Protein AF-A0A820TA18-F1 (afdb_monomer)

Secondary structure (DSSP, 8-state):
------------------TTPPPHHHHHHHHHHHHHHH----HHHHHHHHHHHHHHTT--HHHHHHHHHHGGGS-HHHHHHSSSHHHHHHHHHHHHT-HHHHHHTHHHHHHHHHHHHHHHHHHH-

Structure (mmCIF, N/CA/C/O backbone):
data_AF-A0A820TA18-F1
#
_entry.id   AF-A0A820TA18-F1
#
loop_
_atom_site.group_PDB
_atom_site.id
_atom_site.type_symbol
_atom_site.label_atom_id
_atom_site.label_alt_id
_atom_site.label_comp_id
_atom_site.label_asym_id
_atom_site.label_entity_id
_atom_site.label_seq_id
_atom_site.pdbx_PDB_ins_code
_atom_site.Cartn_x
_atom_site.Cartn_y
_atom_site.Cartn_z
_atom_site.occupancy
_atom_site.B_iso_or_equiv
_atom_site.auth_seq_id
_atom_site.auth_comp_id
_atom_site.auth_asym_id
_atom_site.auth_atom_id
_atom_site.pdbx_PDB_model_num
ATOM 1 N N . MET A 1 1 ? 16.704 -66.976 -16.767 1.00 37.28 1 MET A N 1
ATOM 2 C CA . MET A 1 1 ? 17.094 -65.565 -16.977 1.00 37.28 1 MET A CA 1
ATOM 3 C C . MET A 1 1 ? 16.016 -64.684 -16.361 1.00 37.28 1 MET A C 1
ATOM 5 O O . MET A 1 1 ? 14.966 -64.531 -16.963 1.00 37.28 1 MET A O 1
ATOM 9 N N . SER A 1 2 ? 16.229 -64.186 -15.144 1.00 33.19 2 SER A N 1
ATOM 10 C CA . SER A 1 2 ? 15.311 -63.257 -14.473 1.00 33.19 2 SER A CA 1
ATOM 11 C C . SER A 1 2 ? 16.137 -62.080 -13.975 1.00 33.19 2 SER A C 1
ATOM 13 O O . SER A 1 2 ? 16.765 -62.152 -12.921 1.00 33.19 2 SER A O 1
ATOM 15 N N . PHE A 1 3 ? 16.192 -61.027 -14.787 1.00 46.25 3 PHE A N 1
ATOM 16 C CA . PHE A 1 3 ? 16.741 -59.734 -14.404 1.00 46.25 3 PHE A CA 1
ATOM 17 C C . PHE A 1 3 ? 15.671 -58.985 -13.612 1.00 46.25 3 PHE A C 1
ATOM 19 O O . PHE A 1 3 ? 14.800 -58.343 -14.190 1.00 46.25 3 PHE A O 1
ATOM 26 N N . VAL A 1 4 ? 15.738 -59.073 -12.285 1.00 48.22 4 VAL A N 1
ATOM 27 C CA . VAL A 1 4 ? 15.052 -58.125 -11.403 1.00 48.22 4 VAL A CA 1
ATOM 28 C C . VAL A 1 4 ? 16.129 -57.217 -10.814 1.00 48.22 4 VAL A C 1
ATOM 30 O O . VAL A 1 4 ? 16.954 -57.690 -10.030 1.00 48.22 4 VAL A O 1
ATOM 33 N N . PRO A 1 5 ? 16.183 -55.930 -11.192 1.00 44.62 5 PRO A N 1
ATOM 34 C CA . PRO A 1 5 ? 17.101 -54.989 -10.572 1.00 44.62 5 PRO A CA 1
ATOM 35 C C . PRO A 1 5 ? 16.682 -54.756 -9.118 1.00 44.62 5 PRO A C 1
ATOM 37 O O . PRO A 1 5 ? 15.542 -54.376 -8.848 1.00 44.62 5 PRO A O 1
ATOM 40 N N . LYS A 1 6 ? 17.617 -54.937 -8.179 1.00 47.72 6 LYS A N 1
ATOM 41 C CA . LYS A 1 6 ? 17.500 -54.394 -6.820 1.00 47.72 6 LYS A CA 1
ATOM 42 C C . LYS A 1 6 ? 17.427 -52.872 -6.939 1.00 47.72 6 LYS A C 1
ATOM 44 O O . LYS A 1 6 ? 18.450 -52.218 -7.127 1.00 47.72 6 LYS A O 1
ATOM 49 N N . ARG A 1 7 ? 16.224 -52.301 -6.874 1.00 39.22 7 ARG A N 1
ATOM 50 C CA . ARG A 1 7 ? 16.066 -50.858 -6.706 1.00 39.22 7 ARG A CA 1
ATOM 51 C C . ARG A 1 7 ? 16.427 -50.548 -5.259 1.00 39.22 7 ARG A C 1
ATOM 53 O O . ARG A 1 7 ? 15.756 -51.015 -4.344 1.00 39.22 7 ARG A O 1
ATOM 60 N N . CYS A 1 8 ? 17.541 -49.841 -5.097 1.00 42.00 8 CYS A N 1
ATOM 61 C CA . CYS A 1 8 ? 18.007 -49.285 -3.840 1.00 42.00 8 CYS A CA 1
ATOM 62 C C . CYS A 1 8 ? 16.835 -48.631 -3.108 1.00 42.00 8 CYS A C 1
ATOM 64 O O . CYS A 1 8 ? 16.165 -47.762 -3.669 1.00 42.00 8 CYS A O 1
ATOM 66 N N . THR A 1 9 ? 16.597 -49.043 -1.868 1.00 44.62 9 THR A N 1
ATOM 67 C CA . THR A 1 9 ? 15.894 -48.216 -0.895 1.00 44.62 9 THR A CA 1
ATOM 68 C C . THR A 1 9 ? 16.740 -46.961 -0.736 1.00 44.62 9 THR A C 1
ATOM 70 O O . THR A 1 9 ? 17.770 -46.985 -0.069 1.00 44.62 9 THR A O 1
ATOM 73 N N . SER A 1 10 ? 16.380 -45.889 -1.445 1.00 49.38 10 SER A N 1
ATOM 74 C CA . SER A 1 10 ? 16.831 -44.565 -1.051 1.00 49.38 10 SER A CA 1
ATOM 75 C C . SER A 1 10 ? 16.234 -44.344 0.324 1.00 49.38 10 SER A C 1
ATOM 77 O O . SER A 1 10 ? 15.007 -44.281 0.445 1.00 49.38 10 SER A O 1
ATOM 79 N N . ASP A 1 11 ? 17.089 -44.298 1.338 1.00 42.50 11 ASP A N 1
ATOM 80 C CA . ASP A 1 11 ? 16.725 -43.793 2.647 1.00 42.50 11 ASP A CA 1
ATOM 81 C C . ASP A 1 11 ? 15.968 -42.487 2.422 1.00 42.50 11 ASP A C 1
ATOM 83 O O . ASP A 1 11 ? 16.512 -41.505 1.908 1.00 42.50 11 ASP A O 1
ATOM 87 N N . ALA A 1 12 ? 14.669 -42.510 2.717 1.00 48.44 12 ALA A N 1
ATOM 88 C CA . ALA A 1 12 ? 13.902 -41.300 2.880 1.00 48.44 12 ALA A CA 1
ATOM 89 C C . ALA A 1 12 ? 14.483 -40.646 4.130 1.00 48.44 12 ALA A C 1
ATOM 91 O O . ALA A 1 12 ? 14.020 -40.889 5.241 1.00 48.44 12 ALA A O 1
ATOM 92 N N . ALA A 1 13 ? 15.558 -39.878 3.945 1.00 47.06 13 ALA A N 1
ATOM 93 C CA . ALA A 1 13 ? 15.968 -38.880 4.901 1.00 47.06 13 ALA A CA 1
ATOM 94 C C . ALA A 1 13 ? 14.757 -37.961 5.042 1.00 47.06 13 ALA A C 1
ATOM 96 O O . ALA A 1 13 ? 14.490 -37.108 4.192 1.00 47.06 13 ALA A O 1
ATOM 97 N N . SER A 1 14 ? 13.962 -38.225 6.073 1.00 53.44 14 SER A N 1
ATOM 98 C CA . SER A 1 14 ? 13.004 -37.291 6.615 1.00 53.44 14 SER A CA 1
ATOM 99 C C . SER A 1 14 ? 13.802 -36.038 6.940 1.00 53.44 14 SER A C 1
ATOM 101 O O . SER A 1 14 ? 14.425 -35.932 7.993 1.00 53.44 14 SER A O 1
ATOM 103 N N . ASN A 1 15 ? 13.834 -35.099 5.993 1.00 57.09 15 ASN A N 1
ATOM 104 C CA . ASN A 1 15 ? 14.089 -33.706 6.298 1.00 57.09 15 ASN A CA 1
ATOM 105 C C . ASN A 1 15 ? 12.929 -33.290 7.198 1.00 57.09 15 ASN A C 1
ATOM 107 O O . ASN A 1 15 ? 11.923 -32.758 6.728 1.00 57.09 15 ASN A O 1
ATOM 111 N N . GLU A 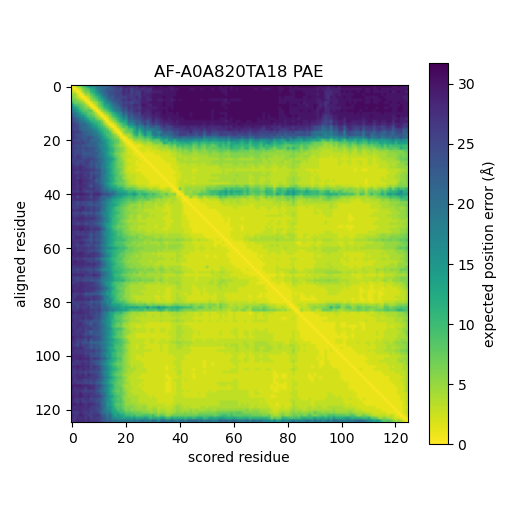1 16 ? 13.054 -33.593 8.487 1.00 62.94 16 GLU A N 1
ATOM 112 C CA . GLU A 1 16 ? 12.326 -32.922 9.547 1.00 62.94 16 GLU A CA 1
ATOM 113 C C . GLU A 1 16 ? 12.760 -31.459 9.462 1.00 62.94 16 GLU A C 1
ATOM 115 O O . GLU A 1 16 ? 13.701 -31.016 10.120 1.00 62.94 16 GLU A O 1
ATOM 120 N N . GLN A 1 17 ? 12.146 -30.717 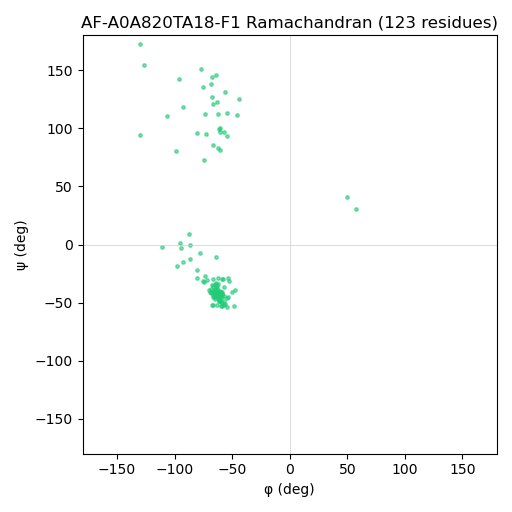8.535 1.00 65.62 17 GLN A N 1
ATOM 121 C CA . GLN A 1 17 ? 12.263 -29.275 8.499 1.00 65.62 17 GLN A CA 1
ATOM 122 C C . GLN A 1 17 ? 11.835 -28.815 9.881 1.00 65.62 17 GLN A C 1
ATOM 124 O O . GLN A 1 17 ? 10.697 -29.029 10.292 1.00 65.62 17 GLN A O 1
ATOM 129 N N . ASN A 1 18 ? 12.793 -28.265 10.617 1.00 63.84 18 ASN A N 1
ATOM 130 C CA . ASN A 1 18 ? 12.583 -27.792 11.965 1.00 63.84 18 ASN A CA 1
ATOM 131 C C . ASN A 1 18 ? 11.509 -26.698 11.906 1.00 63.84 18 ASN A C 1
ATOM 133 O O . ASN A 1 18 ? 11.785 -25.565 11.517 1.00 63.84 18 ASN A O 1
ATOM 137 N N . THR A 1 19 ? 10.270 -27.055 12.251 1.00 66.06 19 THR A N 1
ATOM 138 C CA . THR A 1 19 ? 9.088 -26.184 12.148 1.00 66.06 19 THR A CA 1
ATOM 139 C C . THR A 1 19 ? 9.173 -24.970 13.068 1.00 66.06 19 THR A C 1
ATOM 141 O O . THR A 1 19 ? 8.370 -24.052 12.948 1.00 66.06 19 THR A O 1
ATOM 144 N N . ASN A 1 20 ? 10.151 -24.955 13.979 1.00 69.81 20 ASN A N 1
ATOM 145 C CA . ASN A 1 20 ? 10.410 -23.848 14.889 1.00 69.81 20 ASN A CA 1
ATOM 146 C C . ASN A 1 20 ? 11.337 -22.783 14.277 1.00 69.81 20 ASN A C 1
ATOM 148 O O . ASN A 1 20 ? 11.648 -21.796 14.941 1.00 69.81 20 ASN A O 1
ATOM 152 N N . GLN A 1 21 ? 11.804 -22.962 13.035 1.00 78.62 21 GLN A N 1
ATOM 153 C CA . GLN A 1 21 ? 12.611 -21.963 12.336 1.00 78.62 21 GLN A CA 1
ATOM 154 C C . GLN A 1 21 ? 11.724 -21.050 11.491 1.00 78.62 21 GLN A C 1
ATOM 156 O O . GLN A 1 21 ? 11.066 -21.483 10.546 1.00 78.62 21 GLN A O 1
ATOM 161 N N . LEU A 1 22 ? 11.741 -19.758 11.816 1.00 81.25 22 LEU A N 1
ATOM 162 C CA . LEU A 1 22 ? 11.122 -18.741 10.978 1.00 81.25 22 LEU A CA 1
ATOM 163 C C . LEU A 1 22 ? 12.005 -18.472 9.751 1.00 81.25 22 LEU A C 1
ATOM 165 O O . LEU A 1 22 ? 13.222 -18.319 9.895 1.00 81.25 22 LEU A O 1
ATOM 169 N N . PRO A 1 23 ? 11.423 -18.372 8.543 1.00 85.00 23 PRO A N 1
ATOM 170 C CA . PRO A 1 23 ? 12.190 -18.008 7.363 1.00 85.00 23 PRO A CA 1
ATOM 171 C C . PRO A 1 23 ? 12.729 -16.576 7.517 1.00 85.00 23 PRO A C 1
ATOM 173 O O . PRO A 1 23 ? 12.016 -15.721 8.045 1.00 85.00 23 PRO A O 1
ATOM 176 N N . PRO A 1 24 ? 13.925 -16.249 6.992 1.00 85.00 24 PRO A N 1
ATOM 177 C CA . PRO A 1 24 ? 14.469 -14.886 7.046 1.00 85.00 24 PRO A CA 1
ATOM 178 C C . PRO A 1 24 ? 13.512 -13.814 6.501 1.00 85.00 24 PRO A C 1
ATOM 180 O O . PRO A 1 24 ? 13.472 -12.699 7.013 1.00 85.00 24 PRO A O 1
ATOM 183 N N . ALA A 1 25 ? 12.686 -14.181 5.512 1.00 87.38 25 ALA A N 1
ATOM 184 C CA . ALA A 1 25 ? 11.589 -13.372 4.981 1.00 87.38 25 ALA A CA 1
ATOM 185 C C . ALA A 1 25 ? 10.696 -12.767 6.076 1.00 87.38 25 ALA A C 1
ATOM 187 O O . ALA A 1 25 ? 10.327 -11.602 5.965 1.00 87.38 25 ALA A O 1
ATOM 188 N N . TYR A 1 26 ? 10.413 -13.522 7.144 1.00 88.62 26 TYR A N 1
ATOM 189 C CA . TYR A 1 26 ? 9.602 -13.063 8.269 1.00 88.62 26 TYR A CA 1
ATOM 190 C C . TYR A 1 26 ? 10.210 -11.821 8.929 1.00 88.62 26 TYR A C 1
ATOM 192 O O . TYR A 1 26 ? 9.529 -10.805 9.066 1.00 88.62 26 TYR A O 1
ATOM 200 N N . MET A 1 27 ? 11.507 -11.870 9.257 1.00 90.88 27 MET A N 1
ATOM 201 C CA . MET A 1 27 ? 12.220 -10.744 9.869 1.00 90.88 27 MET A CA 1
ATOM 202 C C . MET A 1 27 ? 12.172 -9.503 8.974 1.00 90.88 27 MET A C 1
ATOM 204 O O . MET A 1 27 ? 11.892 -8.412 9.463 1.00 90.88 27 MET A O 1
ATOM 208 N N . TYR A 1 28 ? 12.371 -9.666 7.661 1.00 90.38 28 TYR A N 1
ATOM 209 C CA . TYR A 1 28 ? 12.277 -8.551 6.715 1.00 90.38 28 TYR A CA 1
ATOM 210 C C . TYR A 1 28 ? 10.870 -7.958 6.653 1.00 90.38 28 TYR A C 1
ATOM 212 O O . TYR A 1 28 ? 10.734 -6.738 6.657 1.00 90.38 28 TYR A O 1
ATOM 220 N N . SER A 1 29 ? 9.826 -8.790 6.637 1.00 91.31 29 SER A N 1
ATOM 221 C CA . SER A 1 29 ? 8.442 -8.305 6.634 1.00 91.31 29 SER A CA 1
ATOM 222 C C . SER A 1 29 ? 8.052 -7.589 7.930 1.00 91.31 29 SER A C 1
ATOM 224 O O . SER A 1 29 ? 7.336 -6.594 7.859 1.00 91.31 29 SER A O 1
ATOM 226 N N . VAL A 1 30 ? 8.547 -8.040 9.090 1.00 92.38 30 VAL A N 1
ATOM 227 C CA . VAL A 1 30 ? 8.317 -7.362 10.378 1.00 92.38 30 VAL A CA 1
ATOM 228 C C . VAL A 1 30 ? 9.004 -6.000 10.389 1.00 92.38 30 VAL A C 1
ATOM 230 O O . VAL A 1 30 ? 8.337 -4.990 10.582 1.00 92.38 30 VAL A O 1
ATOM 233 N N . ILE A 1 31 ? 10.300 -5.950 10.066 1.00 93.62 31 ILE A N 1
ATOM 234 C CA . ILE A 1 31 ? 11.056 -4.690 10.013 1.00 93.62 31 ILE A CA 1
ATOM 235 C C . ILE A 1 31 ? 10.431 -3.724 8.999 1.00 93.62 31 ILE A C 1
ATOM 237 O O . ILE A 1 31 ? 10.292 -2.536 9.270 1.00 93.62 31 ILE A O 1
ATOM 241 N N . PHE A 1 32 ? 10.027 -4.222 7.827 1.00 94.12 32 PHE A N 1
ATOM 242 C CA . PHE A 1 32 ? 9.367 -3.399 6.819 1.00 94.12 32 PHE A CA 1
ATOM 243 C C . PHE A 1 32 ? 8.037 -2.828 7.319 1.00 94.12 32 PHE A C 1
ATOM 245 O O . PHE A 1 32 ? 7.777 -1.645 7.108 1.00 94.12 32 PHE A O 1
ATOM 252 N N . LYS A 1 33 ? 7.206 -3.648 7.978 1.00 93.62 33 LYS A N 1
ATOM 253 C CA . LYS A 1 33 ? 5.956 -3.188 8.591 1.00 93.62 33 LYS A CA 1
ATOM 254 C C . LYS A 1 33 ? 6.247 -2.053 9.574 1.00 93.62 33 LYS A C 1
ATOM 256 O O . LYS A 1 33 ? 5.633 -1.001 9.443 1.00 93.62 33 LYS A O 1
ATOM 261 N N . ASP A 1 34 ? 7.189 -2.244 10.493 1.00 94.75 34 ASP A N 1
ATOM 262 C CA . ASP A 1 34 ? 7.515 -1.247 11.518 1.00 94.75 34 ASP A CA 1
ATOM 263 C C . ASP A 1 34 ? 7.984 0.071 10.879 1.00 94.75 34 ASP A C 1
ATOM 265 O O . ASP A 1 34 ? 7.437 1.134 11.172 1.00 94.75 34 ASP A O 1
ATOM 269 N N . ILE A 1 35 ? 8.883 -0.004 9.890 1.00 93.94 35 ILE A N 1
ATOM 270 C CA . ILE A 1 35 ? 9.340 1.162 9.117 1.00 93.94 35 ILE A CA 1
ATOM 271 C C . ILE A 1 35 ? 8.162 1.887 8.452 1.00 93.94 35 ILE A C 1
ATOM 273 O O . ILE A 1 35 ? 8.049 3.107 8.541 1.00 93.94 35 ILE A O 1
ATOM 277 N N . VAL A 1 36 ? 7.277 1.160 7.766 1.00 93.62 36 VAL A N 1
ATOM 278 C CA . VAL A 1 36 ? 6.140 1.762 7.053 1.00 93.62 36 VAL A CA 1
ATOM 279 C C . VAL A 1 36 ? 5.173 2.472 8.000 1.00 93.62 36 VAL A C 1
ATOM 281 O O . VAL A 1 36 ? 4.610 3.504 7.619 1.00 93.62 36 VAL A O 1
ATOM 284 N N . LEU A 1 37 ? 4.983 1.939 9.208 1.00 93.19 37 LEU A N 1
ATOM 285 C CA . LEU A 1 37 ? 4.113 2.529 10.224 1.00 93.19 37 LEU A CA 1
ATOM 286 C C . LEU A 1 37 ? 4.730 3.762 10.889 1.00 93.19 37 LEU A C 1
ATOM 288 O O . LEU A 1 37 ? 3.993 4.688 11.221 1.00 93.19 37 LEU A O 1
ATOM 292 N N . GLU A 1 38 ? 6.054 3.807 11.035 1.00 92.88 38 GLU A N 1
ATOM 293 C CA . GLU A 1 38 ? 6.764 4.955 11.612 1.00 92.88 38 GLU A CA 1
ATOM 294 C C . GLU A 1 38 ? 6.979 6.105 10.618 1.00 92.88 38 GLU A C 1
ATOM 296 O O . GLU A 1 38 ? 7.059 7.271 11.016 1.00 92.88 38 GLU A O 1
ATOM 301 N N . ILE A 1 39 ? 7.074 5.808 9.318 1.00 87.81 39 ILE A N 1
ATOM 302 C CA . ILE A 1 39 ? 7.258 6.837 8.292 1.00 87.81 39 ILE A CA 1
ATOM 303 C C . ILE A 1 39 ? 6.041 7.770 8.263 1.00 87.81 39 ILE A C 1
ATOM 305 O O . ILE A 1 39 ? 4.916 7.356 7.983 1.00 87.81 39 ILE A O 1
ATOM 309 N N . ASN A 1 40 ? 6.293 9.063 8.456 1.00 79.12 40 ASN A N 1
ATOM 310 C CA . ASN A 1 40 ? 5.310 10.124 8.273 1.00 79.12 40 ASN A CA 1
ATOM 311 C C . ASN A 1 40 ? 5.496 10.787 6.900 1.00 79.12 40 ASN A C 1
ATOM 313 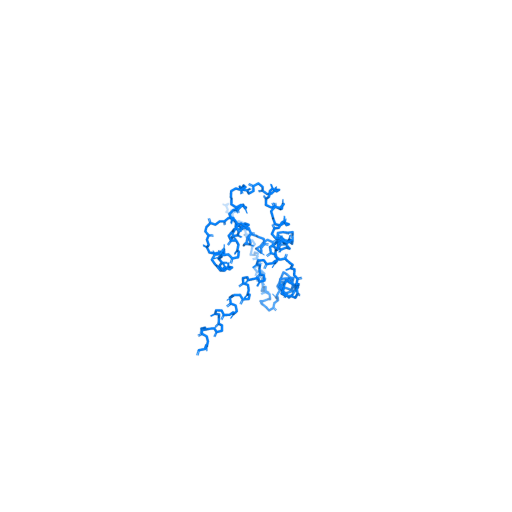O O . ASN A 1 40 ? 6.144 11.827 6.775 1.00 79.12 40 ASN A O 1
ATOM 317 N N . ASP A 1 41 ? 4.969 10.137 5.865 1.00 78.31 41 ASP A N 1
ATOM 318 C CA . ASP A 1 41 ? 5.028 10.631 4.489 1.00 78.31 41 ASP A CA 1
ATOM 319 C C . ASP A 1 41 ? 3.751 11.382 4.107 1.00 78.31 41 ASP A C 1
ATOM 321 O O . ASP A 1 41 ? 2.645 10.953 4.425 1.00 78.31 41 ASP A O 1
ATOM 325 N N . ASP A 1 42 ? 3.918 12.458 3.337 1.00 87.12 42 ASP A N 1
ATOM 326 C CA . ASP A 1 42 ? 2.820 13.166 2.680 1.00 87.12 42 ASP A CA 1
ATOM 327 C C . ASP A 1 42 ? 2.178 12.280 1.597 1.00 87.12 42 ASP A C 1
ATOM 329 O O . ASP A 1 42 ? 2.835 11.855 0.632 1.00 87.12 42 ASP A O 1
ATOM 333 N N . ASP A 1 43 ? 0.878 12.026 1.741 1.00 86.62 43 ASP A N 1
ATOM 334 C CA . ASP A 1 43 ? 0.077 11.243 0.802 1.00 86.62 43 ASP A CA 1
ATOM 335 C C . ASP A 1 43 ? 0.127 11.827 -0.616 1.00 86.62 43 ASP A C 1
ATOM 337 O O . A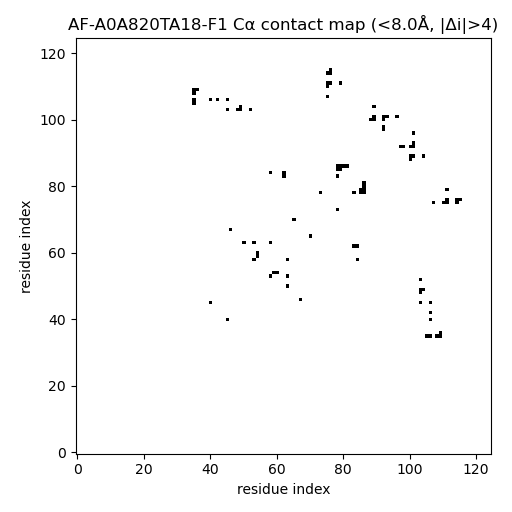SP A 1 43 ? 0.212 11.071 -1.586 1.00 86.62 43 ASP A O 1
ATOM 341 N N . ALA A 1 44 ? 0.156 13.156 -0.776 1.00 88.81 44 ALA A N 1
ATOM 342 C CA . ALA A 1 44 ? 0.179 13.781 -2.101 1.00 88.81 4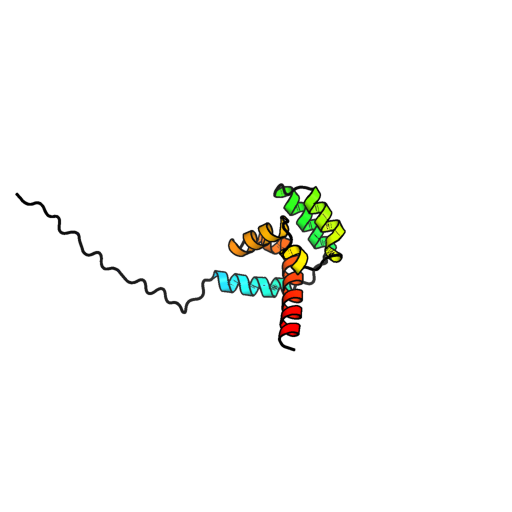4 ALA A CA 1
ATOM 343 C C . ALA A 1 44 ? 1.491 13.479 -2.848 1.00 88.81 44 ALA A C 1
ATOM 345 O O . ALA A 1 44 ? 1.490 13.120 -4.035 1.00 88.81 44 ALA A O 1
ATOM 346 N N . LYS A 1 45 ? 2.625 13.569 -2.144 1.00 92.69 45 LYS A N 1
ATOM 347 C CA . LYS A 1 45 ? 3.944 13.187 -2.671 1.00 92.69 45 LYS A CA 1
ATOM 348 C C . LYS A 1 45 ? 4.023 11.687 -2.966 1.00 92.69 45 LYS A C 1
ATOM 350 O O . LYS A 1 45 ? 4.570 11.291 -4.005 1.00 92.69 45 LYS A O 1
ATOM 355 N N . SER A 1 46 ? 3.462 10.861 -2.089 1.00 92.75 46 SER A N 1
ATOM 356 C CA . SER A 1 46 ? 3.444 9.403 -2.241 1.00 92.75 46 SER A CA 1
ATOM 357 C C . SER A 1 46 ? 2.607 8.973 -3.447 1.00 92.75 46 SER A C 1
ATOM 359 O O . SER A 1 46 ? 3.102 8.236 -4.301 1.00 92.75 46 SER A O 1
ATOM 361 N N . LEU A 1 47 ? 1.411 9.545 -3.620 1.00 94.00 47 LEU A N 1
ATOM 362 C CA . LEU A 1 47 ? 0.546 9.334 -4.786 1.00 94.00 47 LEU A CA 1
ATOM 363 C C . LEU A 1 47 ? 1.222 9.746 -6.096 1.00 94.00 47 LEU A C 1
ATOM 365 O O . LEU A 1 47 ? 1.133 9.027 -7.091 1.00 94.00 47 LEU A O 1
ATOM 369 N N . LYS A 1 48 ? 1.943 10.874 -6.112 1.00 94.50 48 LYS A N 1
ATOM 370 C CA . LYS A 1 48 ? 2.709 11.298 -7.296 1.00 94.50 48 LYS A CA 1
ATOM 371 C C . LYS A 1 48 ? 3.830 10.312 -7.633 1.00 94.50 48 LYS A C 1
ATOM 373 O O . LYS A 1 48 ? 4.091 10.036 -8.804 1.00 94.50 48 LYS A O 1
ATOM 378 N N . THR A 1 49 ? 4.494 9.772 -6.615 1.00 94.88 49 THR A N 1
ATOM 379 C CA . THR A 1 49 ? 5.561 8.781 -6.798 1.00 94.88 49 THR A CA 1
ATOM 380 C C . THR A 1 49 ? 4.989 7.453 -7.306 1.00 94.88 49 THR A C 1
ATOM 382 O O . THR A 1 49 ? 5.559 6.849 -8.220 1.00 94.88 49 THR A O 1
ATOM 385 N N . LEU A 1 50 ? 3.834 7.037 -6.778 1.00 95.12 50 LEU A N 1
ATOM 386 C CA . LEU A 1 50 ? 3.095 5.865 -7.241 1.00 95.12 50 LEU A CA 1
ATOM 387 C C . LEU A 1 50 ? 2.633 6.030 -8.694 1.00 95.12 50 LEU A C 1
ATOM 389 O O . LEU A 1 50 ? 2.827 5.121 -9.491 1.00 95.12 50 LEU A O 1
ATOM 393 N N . GLU A 1 51 ? 2.116 7.197 -9.085 1.00 95.19 51 GLU A N 1
ATOM 394 C CA . GLU A 1 51 ? 1.728 7.479 -10.475 1.00 95.19 51 GLU A CA 1
ATOM 395 C C . GLU A 1 51 ? 2.886 7.238 -11.454 1.00 95.19 51 GLU A C 1
ATOM 397 O O . GLU A 1 51 ? 2.705 6.596 -12.490 1.00 95.19 51 GLU A O 1
ATOM 402 N N . ILE A 1 52 ? 4.085 7.733 -11.132 1.00 96.12 52 ILE A N 1
ATOM 403 C CA . ILE A 1 52 ? 5.275 7.542 -11.974 1.00 96.12 52 ILE A CA 1
ATOM 404 C C . ILE A 1 52 ? 5.620 6.052 -12.080 1.00 96.12 52 ILE A C 1
ATOM 406 O O . ILE A 1 52 ? 5.956 5.570 -13.163 1.00 96.12 52 ILE A O 1
ATOM 410 N N . TYR A 1 53 ? 5.521 5.318 -10.973 1.00 96.00 53 TYR A N 1
ATOM 411 C CA . TYR A 1 53 ? 5.767 3.878 -10.938 1.00 96.00 53 TYR A CA 1
ATOM 412 C C . TYR A 1 53 ? 4.737 3.092 -11.769 1.00 96.00 53 TYR A C 1
ATOM 414 O O . TYR A 1 53 ? 5.114 2.279 -12.613 1.00 96.00 53 TYR A O 1
ATOM 422 N N . CYS A 1 54 ? 3.447 3.396 -11.621 1.00 95.50 54 CYS A N 1
ATOM 423 C CA . CYS A 1 54 ? 2.358 2.779 -12.378 1.00 95.50 54 CYS A CA 1
ATOM 424 C C . CYS A 1 54 ? 2.496 3.012 -13.889 1.00 95.50 54 CYS A C 1
ATOM 426 O O . CYS A 1 54 ? 2.324 2.073 -14.667 1.00 95.50 54 CYS A O 1
ATOM 428 N N . LYS A 1 55 ? 2.891 4.223 -14.309 1.00 94.69 55 LYS A N 1
ATOM 429 C CA . LYS A 1 55 ? 3.169 4.526 -15.724 1.00 94.69 55 LYS A CA 1
ATOM 430 C C . LYS A 1 55 ? 4.298 3.660 -16.287 1.00 94.69 55 LYS A C 1
ATOM 432 O O . LYS A 1 55 ? 4.177 3.163 -17.399 1.00 94.69 55 LYS A O 1
ATOM 437 N N . LYS A 1 56 ? 5.365 3.417 -15.514 1.00 95.50 56 LYS A N 1
ATOM 438 C CA . LYS A 1 56 ? 6.461 2.510 -15.919 1.00 95.50 56 LYS A CA 1
ATOM 439 C C . LYS A 1 56 ? 6.017 1.048 -16.026 1.00 95.50 56 LYS A C 1
ATOM 441 O O . LYS A 1 56 ? 6.574 0.304 -16.824 1.00 95.50 56 LYS A O 1
ATOM 446 N N . LYS A 1 57 ? 5.029 0.635 -15.228 1.00 93.06 57 LYS A N 1
ATOM 447 C CA . LYS A 1 57 ? 4.446 -0.717 -15.235 1.00 93.06 57 LYS A CA 1
ATOM 448 C C . LYS A 1 57 ? 3.294 -0.880 -16.240 1.00 93.06 57 LYS A C 1
ATOM 450 O O . LYS A 1 57 ? 2.646 -1.919 -16.229 1.00 93.06 57 LYS A O 1
ATOM 455 N N . ASN A 1 58 ? 3.058 0.108 -17.111 1.00 94.25 58 ASN A N 1
ATOM 456 C CA . ASN A 1 58 ? 1.984 0.117 -18.113 1.00 94.25 58 ASN A CA 1
ATOM 457 C C . ASN A 1 58 ? 0.567 -0.036 -17.526 1.00 94.25 58 ASN A C 1
ATOM 459 O O . ASN A 1 58 ? -0.321 -0.578 -18.182 1.00 94.25 58 ASN A O 1
ATOM 463 N N . ILE A 1 59 ? 0.339 0.451 -16.302 1.00 94.62 59 ILE A N 1
ATOM 464 C CA . ILE A 1 59 ? -1.014 0.528 -15.738 1.00 94.62 59 ILE A CA 1
ATOM 465 C C . ILE A 1 59 ? -1.819 1.588 -16.511 1.00 94.62 59 ILE A C 1
ATOM 467 O O . ILE A 1 59 ? -1.275 2.663 -16.797 1.00 94.62 59 ILE A O 1
ATOM 471 N N . PRO A 1 60 ? -3.099 1.338 -16.847 1.00 94.69 60 PRO A N 1
ATOM 472 C CA . PRO A 1 60 ? -3.920 2.300 -17.572 1.00 94.69 60 PRO A CA 1
ATOM 473 C C . PRO A 1 60 ? -4.004 3.660 -16.869 1.00 94.69 60 PRO A C 1
ATOM 475 O O . PRO A 1 60 ? -4.334 3.757 -15.688 1.00 94.69 60 PRO A O 1
ATOM 478 N N . ASN A 1 61 ? -3.782 4.745 -17.620 1.00 92.94 61 ASN A N 1
ATOM 479 C CA . ASN A 1 61 ? -3.855 6.110 -17.079 1.00 92.94 61 ASN A CA 1
ATOM 480 C C . ASN A 1 61 ? -5.229 6.436 -16.466 1.00 92.94 61 ASN A C 1
ATOM 482 O O . ASN A 1 61 ? -5.302 7.244 -15.544 1.00 92.94 61 ASN A O 1
ATOM 486 N N . ALA A 1 62 ? -6.306 5.818 -16.964 1.00 93.81 62 ALA A N 1
ATOM 487 C CA . ALA A 1 62 ? -7.652 5.989 -16.424 1.00 93.81 62 ALA A CA 1
ATOM 488 C C . ALA A 1 62 ? -7.741 5.534 -14.956 1.00 93.81 62 ALA A C 1
ATOM 490 O O . ALA A 1 62 ? -8.202 6.305 -14.118 1.00 93.81 62 ALA A O 1
ATOM 491 N N . GLU A 1 63 ? -7.211 4.350 -14.633 1.00 93.44 63 GLU A N 1
ATOM 492 C CA . GLU A 1 63 ? -7.201 3.815 -13.264 1.00 93.44 63 GLU A CA 1
ATOM 493 C C . GLU A 1 63 ? -6.319 4.655 -12.330 1.00 93.44 63 GLU A C 1
ATOM 495 O O . GLU A 1 63 ? -6.687 4.936 -11.190 1.00 93.44 63 GLU A O 1
ATOM 500 N N . ILE A 1 64 ? -5.166 5.125 -12.821 1.00 94.31 64 ILE A N 1
ATOM 501 C CA . ILE A 1 64 ? -4.269 5.993 -12.043 1.00 94.31 64 ILE A CA 1
ATOM 502 C C . ILE A 1 64 ? -4.949 7.337 -11.725 1.00 94.31 64 ILE A C 1
ATOM 504 O O . ILE A 1 64 ? -4.848 7.847 -10.607 1.00 94.31 64 ILE A O 1
ATOM 508 N N . ASN A 1 65 ? -5.650 7.922 -12.700 1.00 94.19 65 ASN A N 1
ATOM 509 C CA . ASN A 1 65 ? -6.371 9.183 -12.521 1.00 94.19 65 ASN A CA 1
ATOM 510 C C . ASN A 1 65 ? -7.570 9.028 -11.575 1.00 94.19 65 ASN A C 1
ATOM 512 O O . ASN A 1 65 ? -7.835 9.919 -10.761 1.00 94.19 65 ASN A O 1
ATOM 516 N N . GLU A 1 66 ? -8.276 7.900 -11.651 1.00 93.69 66 GLU A N 1
ATOM 517 C CA . GLU A 1 66 ? -9.343 7.569 -10.711 1.00 93.69 66 GLU A CA 1
ATOM 518 C C . GLU A 1 66 ? -8.811 7.461 -9.281 1.00 93.69 66 GLU A C 1
ATOM 520 O O . GLU A 1 66 ? -9.342 8.135 -8.394 1.00 93.69 66 GLU A O 1
ATOM 525 N N . LEU A 1 67 ? -7.717 6.717 -9.076 1.00 93.12 67 LEU A N 1
ATOM 526 C CA . LEU A 1 67 ? -7.065 6.622 -7.773 1.00 93.12 67 LEU A CA 1
ATOM 527 C C . LEU A 1 67 ? -6.732 8.019 -7.240 1.00 93.12 67 LEU A C 1
ATOM 529 O O . LEU A 1 67 ? -7.172 8.383 -6.157 1.00 93.12 67 LEU A O 1
ATOM 533 N N . LYS A 1 68 ? -6.023 8.846 -8.015 1.00 93.38 68 LYS A N 1
ATOM 534 C CA . LYS A 1 68 ? -5.602 10.185 -7.566 1.00 93.38 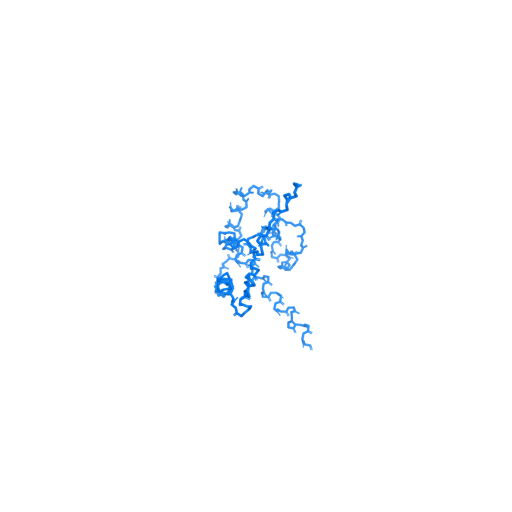68 LYS A CA 1
ATOM 535 C C . LYS A 1 68 ? -6.765 11.105 -7.204 1.00 93.38 68 LYS A C 1
ATOM 537 O O . LYS A 1 68 ? -6.672 11.848 -6.233 1.00 93.38 68 LYS A O 1
ATOM 542 N N . SER A 1 69 ? -7.831 11.098 -8.001 1.00 93.06 69 SER A N 1
ATOM 543 C CA . SER A 1 69 ? -8.964 12.011 -7.797 1.00 93.06 69 SER A CA 1
ATOM 544 C C . SER A 1 69 ? -9.853 11.597 -6.628 1.00 93.06 69 SER A C 1
ATOM 546 O O . SER A 1 69 ? -10.425 12.461 -5.960 1.00 93.06 69 SER A O 1
ATOM 548 N N . LYS A 1 70 ? -9.961 10.290 -6.362 1.00 93.62 70 LYS A N 1
ATOM 549 C CA . LYS A 1 70 ? -10.889 9.747 -5.368 1.00 93.62 70 LYS A CA 1
ATOM 550 C C . LYS A 1 70 ? -10.208 9.170 -4.130 1.00 93.62 70 LYS A C 1
ATOM 552 O O . LYS A 1 70 ? -10.937 8.738 -3.243 1.00 93.62 70 LYS A O 1
ATOM 557 N N . TYR A 1 71 ? -8.871 9.144 -4.041 1.00 91.81 71 TYR A N 1
ATOM 558 C CA . TYR A 1 71 ? -8.141 8.413 -2.989 1.00 91.81 71 TYR A CA 1
ATOM 559 C C . TYR A 1 71 ? -8.697 8.694 -1.590 1.00 91.81 71 TYR A C 1
ATOM 561 O O . TYR A 1 71 ? -9.127 7.771 -0.907 1.00 91.81 71 TYR A O 1
ATOM 569 N N . HIS A 1 72 ? -8.809 9.973 -1.223 1.00 90.81 72 HIS A N 1
ATOM 570 C CA . HIS A 1 72 ? -9.312 10.412 0.084 1.00 90.81 72 HIS A CA 1
ATOM 571 C C . HIS A 1 72 ? -10.843 10.367 0.232 1.00 90.81 72 HIS A C 1
ATOM 573 O O . HIS A 1 72 ? -11.364 10.608 1.315 1.00 90.81 72 HIS A O 1
ATOM 579 N N . GLN A 1 73 ? -11.585 10.085 -0.842 1.00 93.75 73 GLN A N 1
ATOM 580 C CA . GLN A 1 73 ? -13.051 9.973 -0.816 1.00 93.75 73 GLN A CA 1
ATOM 581 C C . GLN A 1 73 ? -13.519 8.561 -0.442 1.00 93.75 73 GLN A C 1
ATOM 583 O O . GLN A 1 73 ? -14.711 8.338 -0.218 1.00 93.75 73 GLN A O 1
ATOM 588 N N . LYS A 1 74 ? -12.604 7.589 -0.442 1.00 93.94 74 LYS A N 1
ATOM 589 C CA . LYS A 1 74 ? -12.868 6.183 -0.140 1.00 93.94 74 LYS A CA 1
ATOM 590 C C . LYS A 1 74 ? -11.920 5.714 0.949 1.00 93.94 74 LYS A C 1
ATOM 592 O O . LYS A 1 74 ? -10.840 6.265 1.132 1.00 93.94 74 LYS A O 1
ATOM 597 N N . SER A 1 75 ? -12.341 4.693 1.681 1.00 94.38 75 SER A N 1
ATOM 598 C CA . SER A 1 75 ? -11.502 4.121 2.721 1.00 94.38 75 SER A CA 1
ATOM 599 C C . SER A 1 75 ? -10.402 3.231 2.121 1.00 94.38 75 SER A C 1
ATOM 601 O O . SER A 1 75 ? -10.607 2.637 1.057 1.00 94.38 75 SER A O 1
ATOM 603 N N . PRO A 1 76 ? -9.241 3.102 2.779 1.00 94.38 76 PRO A N 1
ATOM 604 C CA . PRO A 1 76 ? -8.188 2.176 2.361 1.00 94.38 76 PRO A CA 1
ATOM 605 C C . PRO A 1 76 ? -8.670 0.737 2.109 1.00 94.38 76 PRO A C 1
ATOM 607 O O . PRO A 1 76 ? -8.301 0.130 1.105 1.00 94.38 76 PRO A O 1
ATOM 610 N N . VAL A 1 77 ? -9.556 0.208 2.958 1.00 95.88 77 VAL A N 1
ATOM 611 C CA . VAL A 1 77 ? -10.179 -1.118 2.795 1.00 95.88 77 VAL A CA 1
ATOM 612 C C . VAL A 1 77 ? -11.029 -1.186 1.526 1.00 95.88 77 VAL A C 1
ATOM 614 O O . VAL A 1 77 ? -11.009 -2.202 0.832 1.00 95.88 77 VAL A O 1
ATOM 617 N N . TRP A 1 78 ? -11.743 -0.112 1.174 1.00 96.56 78 TRP A N 1
ATOM 618 C CA . TRP A 1 78 ? -12.485 -0.060 -0.088 1.00 96.56 78 TRP A CA 1
ATOM 619 C C . TRP A 1 78 ? -11.535 -0.157 -1.286 1.00 96.56 78 TRP A C 1
ATOM 621 O O . TRP A 1 78 ? -11.762 -0.964 -2.180 1.00 96.56 78 TRP A O 1
ATOM 631 N N . TRP A 1 79 ? -10.425 0.586 -1.271 1.00 94.94 79 TRP A N 1
ATOM 632 C CA . TRP A 1 79 ? -9.404 0.498 -2.322 1.00 94.94 79 TRP A CA 1
ATOM 633 C C . TRP A 1 79 ? -8.727 -0.875 -2.396 1.00 94.94 79 TRP A C 1
ATOM 635 O O . TRP A 1 79 ? -8.366 -1.323 -3.481 1.00 94.94 79 TRP A O 1
ATOM 645 N N . TYR A 1 80 ? -8.568 -1.552 -1.258 1.00 95.44 80 TYR A N 1
ATOM 646 C CA . TYR A 1 80 ? -8.024 -2.908 -1.206 1.00 95.44 80 TYR A CA 1
ATOM 647 C C . TYR A 1 80 ? -9.000 -3.962 -1.746 1.00 95.44 80 TYR A C 1
ATOM 649 O O . TYR A 1 80 ? -8.569 -4.976 -2.278 1.00 95.44 80 TYR A O 1
ATOM 657 N N . THR A 1 81 ? -10.307 -3.743 -1.611 1.00 94.31 81 THR A N 1
ATOM 658 C CA . THR A 1 81 ? -11.337 -4.719 -2.009 1.00 94.31 81 THR A CA 1
ATOM 659 C C . THR A 1 81 ? -11.946 -4.445 -3.382 1.00 94.31 81 THR A C 1
ATOM 661 O O . THR A 1 81 ? -12.538 -5.348 -3.967 1.00 94.31 81 THR A O 1
ATOM 664 N N . CYS A 1 82 ? -11.807 -3.231 -3.919 1.00 91.12 82 CYS A N 1
ATOM 665 C CA . CYS A 1 82 ? -12.261 -2.914 -5.268 1.00 91.12 82 CYS A CA 1
ATOM 666 C C . CYS A 1 82 ? -11.422 -3.649 -6.331 1.00 91.12 82 CYS A C 1
ATOM 668 O O . CYS A 1 82 ? -10.209 -3.815 -6.182 1.00 91.12 82 CYS A O 1
ATOM 670 N N . GLU A 1 83 ? -12.060 -4.064 -7.427 1.00 82.56 83 GLU A N 1
ATOM 671 C CA . GLU A 1 83 ? -11.393 -4.698 -8.571 1.00 82.56 83 GLU A CA 1
ATOM 672 C C . GLU A 1 83 ? -10.611 -3.662 -9.396 1.00 82.56 83 GLU A C 1
ATOM 674 O O . GLU A 1 83 ? -11.004 -3.271 -10.491 1.00 82.56 83 GLU A O 1
ATOM 679 N N . MET A 1 84 ? -9.491 -3.192 -8.853 1.00 87.56 84 MET A N 1
ATOM 680 C CA . MET A 1 84 ? -8.544 -2.324 -9.553 1.00 87.56 84 MET A CA 1
ATOM 681 C C . MET A 1 84 ? -7.111 -2.844 -9.437 1.00 87.56 84 MET A C 1
ATOM 683 O O . MET A 1 84 ? -6.811 -3.747 -8.647 1.00 87.56 84 MET A O 1
ATOM 687 N N 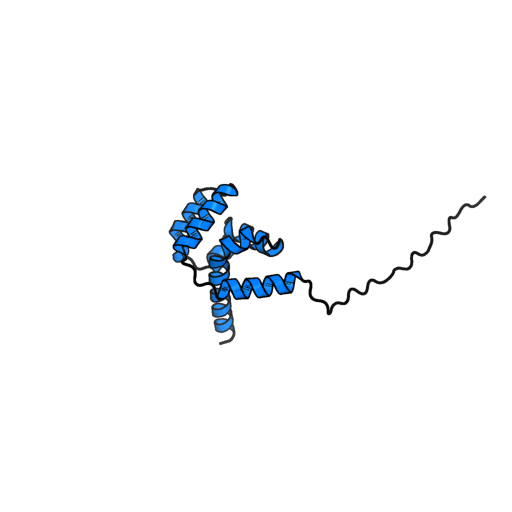. PHE A 1 85 ? -6.184 -2.209 -10.163 1.00 93.00 85 PHE A N 1
ATOM 688 C CA . PHE A 1 85 ? -4.763 -2.552 -10.115 1.00 93.00 85 PHE A CA 1
ATOM 689 C C . PHE A 1 85 ? -4.149 -2.562 -8.703 1.00 93.00 85 PHE A C 1
ATOM 691 O O . PHE A 1 85 ? -3.181 -3.287 -8.478 1.00 93.00 85 PHE A O 1
ATOM 698 N N . LEU A 1 86 ? -4.667 -1.764 -7.760 1.00 93.31 86 LEU A N 1
ATOM 699 C CA . LEU A 1 86 ? -4.023 -1.542 -6.462 1.00 93.31 86 LEU A CA 1
ATOM 700 C C . LEU A 1 86 ? -3.975 -2.813 -5.600 1.00 93.31 86 LEU A C 1
ATOM 702 O O . LEU A 1 86 ? -2.923 -3.122 -5.043 1.00 93.31 86 LEU A O 1
ATOM 706 N N . TYR A 1 87 ? -5.068 -3.584 -5.558 1.00 94.06 87 TYR A N 1
ATOM 707 C CA . TYR A 1 87 ? -5.131 -4.880 -4.869 1.00 94.06 87 TYR A CA 1
ATOM 708 C C . TYR A 1 87 ? -4.094 -5.863 -5.428 1.00 94.06 87 TYR A C 1
ATOM 710 O O . TYR A 1 87 ? -3.272 -6.415 -4.692 1.00 94.06 87 TYR A O 1
ATOM 718 N N . GLY A 1 88 ? -4.102 -6.048 -6.752 1.00 93.69 88 GLY A N 1
ATOM 719 C CA . GLY A 1 88 ? -3.202 -6.981 -7.426 1.00 93.69 88 GLY A CA 1
ATOM 720 C C . GLY A 1 88 ? -1.735 -6.578 -7.278 1.00 93.69 88 GLY A C 1
ATOM 721 O O . GLY A 1 88 ? -0.886 -7.421 -6.985 1.00 93.69 88 GLY A O 1
ATOM 722 N N . MET A 1 89 ? -1.438 -5.285 -7.426 1.00 94.81 89 MET A N 1
ATOM 723 C CA . MET A 1 89 ? -0.088 -4.743 -7.280 1.00 94.81 89 MET A CA 1
ATOM 724 C C . MET A 1 89 ? 0.433 -4.912 -5.851 1.00 94.81 89 MET A C 1
ATOM 726 O O . MET A 1 89 ? 1.564 -5.370 -5.676 1.00 94.81 89 MET A O 1
ATOM 730 N N . LEU A 1 90 ? -0.389 -4.608 -4.841 1.00 95.44 90 LEU A N 1
ATOM 731 C CA . LEU A 1 90 ? -0.005 -4.755 -3.439 1.00 95.44 90 LEU A CA 1
ATOM 732 C C . LEU A 1 90 ? 0.271 -6.215 -3.079 1.00 95.44 90 LEU A C 1
ATOM 734 O O . LEU A 1 90 ? 1.351 -6.531 -2.579 1.00 95.44 90 LEU A O 1
ATOM 738 N N . ASN A 1 91 ? -0.659 -7.118 -3.383 1.00 94.25 91 ASN A N 1
ATOM 739 C CA . ASN A 1 91 ? -0.510 -8.527 -3.021 1.00 94.25 91 ASN A CA 1
ATOM 740 C C . ASN A 1 91 ? 0.624 -9.211 -3.784 1.00 94.25 91 ASN A C 1
ATOM 742 O O . ASN A 1 91 ? 1.326 -10.054 -3.223 1.00 94.25 91 ASN A O 1
ATOM 746 N N . CYS A 1 92 ? 0.855 -8.830 -5.042 1.00 95.19 92 CYS A N 1
ATOM 747 C CA . CYS A 1 92 ? 2.011 -9.305 -5.794 1.00 95.19 92 CYS A CA 1
ATOM 748 C C . CYS A 1 92 ? 3.329 -8.817 -5.174 1.00 95.19 92 CYS A C 1
ATOM 750 O O . CYS A 1 92 ? 4.251 -9.622 -5.002 1.00 95.19 92 CYS A O 1
ATOM 752 N N . GLY A 1 93 ? 3.395 -7.536 -4.792 1.00 94.50 93 GLY A N 1
ATOM 753 C CA . GLY A 1 93 ? 4.563 -6.936 -4.147 1.00 94.50 93 GLY A CA 1
ATOM 754 C C . GLY A 1 93 ? 4.896 -7.596 -2.812 1.00 94.50 93 GLY A C 1
ATOM 755 O O . GLY A 1 93 ? 6.029 -8.028 -2.617 1.00 94.50 93 GLY A O 1
ATOM 756 N N . LEU A 1 94 ? 3.900 -7.772 -1.938 1.00 93.88 94 LEU A N 1
ATOM 757 C CA . LEU A 1 94 ? 4.072 -8.436 -0.641 1.00 93.88 94 LEU A CA 1
ATOM 758 C C . LEU A 1 94 ? 4.487 -9.905 -0.791 1.00 93.88 94 LEU A C 1
ATOM 760 O O . LEU A 1 94 ? 5.419 -10.350 -0.125 1.00 93.88 94 LEU A O 1
ATOM 764 N N . ARG A 1 95 ? 3.841 -10.660 -1.692 1.00 93.88 95 ARG A N 1
ATOM 765 C CA . ARG A 1 95 ? 4.143 -12.088 -1.908 1.00 93.88 95 ARG A CA 1
ATOM 766 C C . ARG A 1 95 ? 5.545 -12.320 -2.466 1.00 93.88 95 ARG A C 1
ATOM 768 O O . ARG A 1 95 ? 6.160 -13.339 -2.166 1.00 93.88 95 ARG A O 1
ATOM 775 N N . SER A 1 96 ? 6.020 -11.397 -3.295 1.00 94.50 96 SER A N 1
ATOM 776 C CA . SER A 1 96 ? 7.332 -11.492 -3.939 1.00 94.50 96 SER A CA 1
ATOM 777 C C . SER A 1 96 ? 8.431 -10.767 -3.159 1.00 94.50 96 SER A C 1
ATOM 779 O O . SER A 1 96 ? 9.582 -10.816 -3.581 1.00 94.50 96 SER A O 1
ATOM 781 N N . LEU A 1 97 ? 8.084 -10.090 -2.054 1.00 92.50 97 LEU A N 1
ATOM 782 C CA . LEU A 1 97 ? 8.964 -9.174 -1.319 1.00 92.50 97 LEU A CA 1
ATOM 783 C C . LEU A 1 97 ? 9.646 -8.145 -2.242 1.00 92.50 97 LEU A C 1
ATOM 785 O O . LEU A 1 97 ? 10.832 -7.842 -2.102 1.00 92.50 97 LEU A O 1
ATOM 789 N N . ASP A 1 98 ? 8.897 -7.617 -3.216 1.00 94.94 98 ASP A N 1
ATOM 790 C CA . ASP A 1 98 ? 9.387 -6.582 -4.128 1.00 94.94 98 ASP A CA 1
ATOM 791 C C . ASP A 1 98 ? 9.489 -5.252 -3.372 1.00 94.94 98 ASP A C 1
ATOM 793 O O . ASP A 1 98 ? 8.519 -4.499 -3.259 1.00 94.94 98 ASP A O 1
ATOM 797 N N . MET A 1 99 ? 10.685 -4.957 -2.862 1.00 92.19 99 MET A N 1
ATOM 798 C CA . MET A 1 99 ? 10.968 -3.741 -2.098 1.00 92.19 99 MET A CA 1
ATOM 799 C C . MET A 1 99 ? 10.686 -2.457 -2.889 1.00 92.19 99 MET A C 1
ATOM 801 O O . MET A 1 99 ? 10.309 -1.444 -2.291 1.00 92.19 99 MET A O 1
ATOM 805 N N . GLU A 1 100 ? 10.822 -2.465 -4.221 1.00 94.06 100 GLU A N 1
ATOM 806 C CA . GLU A 1 100 ? 10.481 -1.295 -5.031 1.00 94.06 100 GLU A CA 1
ATOM 807 C C . GLU A 1 100 ? 8.968 -1.062 -4.986 1.00 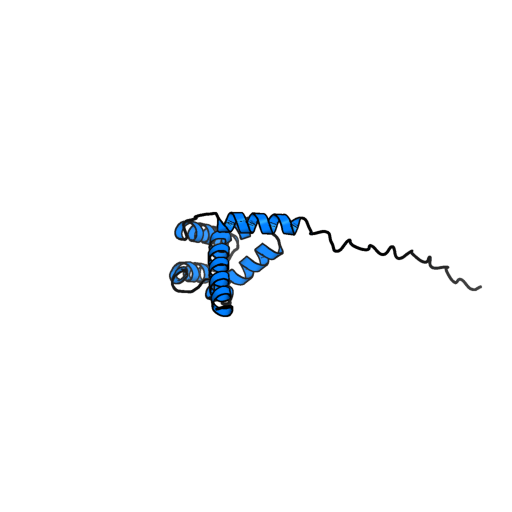94.06 100 GLU A C 1
ATOM 809 O O . GLU A 1 100 ? 8.541 0.030 -4.609 1.00 94.06 100 GLU A O 1
ATOM 814 N N . ALA A 1 101 ? 8.162 -2.088 -5.277 1.00 94.62 101 ALA A N 1
ATOM 815 C CA . ALA A 1 101 ? 6.701 -2.000 -5.213 1.00 94.62 101 ALA A CA 1
ATOM 816 C C . ALA A 1 101 ? 6.208 -1.662 -3.797 1.00 94.62 101 ALA A C 1
ATOM 818 O O . ALA A 1 101 ? 5.425 -0.729 -3.610 1.00 94.62 101 ALA A O 1
ATOM 819 N N . MET A 1 102 ? 6.712 -2.383 -2.795 1.00 94.69 102 MET A N 1
ATOM 820 C CA . MET A 1 102 ? 6.346 -2.217 -1.390 1.00 94.69 102 MET A CA 1
ATOM 821 C C . MET A 1 102 ? 6.660 -0.802 -0.891 1.00 94.69 102 MET A C 1
ATOM 823 O O . MET A 1 102 ? 5.803 -0.179 -0.272 1.00 94.69 102 MET A O 1
ATOM 827 N N . SER A 1 103 ? 7.828 -0.237 -1.229 1.00 93.19 103 SER A N 1
ATOM 828 C CA . SER A 1 103 ? 8.166 1.148 -0.854 1.00 93.19 103 SER A CA 1
ATOM 829 C C . SER A 1 103 ? 7.237 2.184 -1.496 1.00 93.19 103 SER A C 1
ATOM 831 O O . SER A 1 103 ? 6.895 3.183 -0.871 1.00 93.19 103 SER A O 1
ATOM 833 N N . LYS A 1 104 ? 6.799 1.957 -2.742 1.00 95.12 104 LYS A N 1
ATOM 834 C CA . LYS A 1 104 ? 5.889 2.864 -3.467 1.00 95.12 104 LYS A CA 1
ATOM 835 C C . LYS A 1 104 ? 4.459 2.784 -2.943 1.00 95.12 104 LYS A C 1
ATOM 837 O O . LYS A 1 104 ? 3.729 3.767 -3.027 1.00 95.12 104 LYS A O 1
ATOM 842 N N . LEU A 1 105 ? 4.087 1.636 -2.385 1.00 94.81 105 LEU A N 1
ATOM 843 C CA . LEU A 1 105 ? 2.793 1.377 -1.759 1.00 94.81 105 LEU A CA 1
ATOM 844 C C . LEU A 1 105 ? 2.806 1.574 -0.237 1.00 94.81 105 LEU A C 1
ATOM 846 O O . LEU A 1 105 ? 1.769 1.389 0.390 1.00 94.81 105 LEU A O 1
ATOM 850 N N . GLY A 1 106 ? 3.936 1.969 0.360 1.00 94.25 106 GLY A N 1
ATOM 851 C CA . GLY A 1 106 ? 4.097 2.073 1.814 1.00 94.25 106 GLY A CA 1
ATOM 852 C C . GLY A 1 106 ? 3.025 2.939 2.477 1.00 94.25 106 GLY A C 1
ATOM 853 O O . GLY A 1 106 ? 2.404 2.510 3.443 1.00 94.25 106 GLY A O 1
ATOM 854 N N . PHE A 1 107 ? 2.718 4.106 1.900 1.00 93.94 107 PHE A N 1
ATOM 855 C CA . PHE A 1 107 ? 1.643 4.976 2.397 1.00 93.94 107 PHE A CA 1
ATOM 856 C C . PHE A 1 107 ? 0.283 4.254 2.442 1.00 93.94 107 PHE A C 1
ATOM 858 O O . PHE A 1 107 ? -0.416 4.316 3.448 1.00 93.94 107 PHE A O 1
ATOM 865 N N . PHE A 1 108 ? -0.056 3.499 1.392 1.00 94.75 108 PHE A N 1
ATOM 866 C CA . PHE A 1 108 ? -1.306 2.749 1.308 1.00 94.75 108 PHE A CA 1
ATOM 867 C C . PHE A 1 108 ? -1.330 1.569 2.286 1.00 94.75 108 PHE A C 1
ATOM 869 O O . PHE A 1 108 ? -2.348 1.337 2.933 1.00 94.75 108 PHE A O 1
ATOM 876 N N . ILE A 1 109 ? -0.204 0.864 2.451 1.00 95.12 109 ILE A N 1
ATOM 877 C CA . ILE A 1 109 ? -0.050 -0.211 3.445 1.00 95.12 109 ILE A CA 1
ATOM 878 C C . ILE A 1 109 ? -0.292 0.330 4.855 1.00 95.12 109 ILE A C 1
ATOM 880 O O . ILE A 1 109 ? -1.044 -0.281 5.612 1.00 95.12 109 ILE A O 1
ATOM 884 N N . ARG A 1 110 ? 0.289 1.489 5.193 1.00 94.56 110 ARG A N 1
ATOM 885 C CA . ARG A 1 110 ? 0.066 2.162 6.479 1.00 94.56 110 ARG A CA 1
ATOM 886 C C . ARG A 1 110 ? -1.408 2.511 6.668 1.00 94.56 110 ARG A C 1
ATOM 888 O O . ARG A 1 110 ? -1.993 2.119 7.674 1.00 94.56 110 ARG A O 1
ATOM 895 N N . SER A 1 111 ? -2.027 3.194 5.701 1.00 93.94 111 SER A N 1
ATOM 896 C CA . SER A 1 111 ? -3.446 3.567 5.790 1.00 93.94 111 SER A CA 1
ATOM 897 C C . SER A 1 111 ? -4.358 2.344 5.937 1.00 93.94 111 SER A C 1
ATOM 899 O O . SER A 1 111 ? -5.300 2.369 6.727 1.00 93.94 111 SER A O 1
ATOM 901 N N . LEU A 1 112 ? -4.070 1.262 5.207 1.00 95.38 112 LEU A N 1
ATOM 902 C CA . LEU A 1 112 ? -4.817 0.011 5.291 1.00 95.38 112 LEU A CA 1
ATOM 903 C C . LEU A 1 112 ? -4.633 -0.667 6.651 1.00 95.38 112 LEU A C 1
ATOM 905 O O . LEU A 1 112 ? -5.617 -1.093 7.248 1.00 95.38 112 LEU A O 1
ATOM 909 N N . HIS A 1 113 ? -3.401 -0.736 7.160 1.00 95.38 113 HIS A N 1
ATOM 910 C CA . HIS A 1 113 ? -3.111 -1.328 8.464 1.00 95.38 113 HIS A CA 1
ATOM 911 C C . HIS A 1 113 ? -3.850 -0.608 9.594 1.00 95.38 113 HIS A C 1
ATOM 913 O O . HIS A 1 113 ? -4.539 -1.263 10.371 1.00 95.38 113 HIS A O 1
ATOM 919 N N . LEU A 1 114 ? -3.768 0.726 9.635 1.00 94.19 114 LEU A N 1
ATOM 920 C CA . LEU A 1 114 ? -4.435 1.539 10.655 1.00 94.19 114 LEU A CA 1
ATOM 921 C C . LEU A 1 114 ? -5.958 1.370 10.610 1.00 94.19 114 LEU A C 1
ATOM 923 O O . LEU A 1 114 ? -6.599 1.242 11.650 1.00 94.19 114 LEU A O 1
ATOM 927 N N . GLN A 1 115 ? -6.548 1.316 9.410 1.00 95.44 115 GLN A N 1
ATOM 928 C CA . GLN A 1 115 ? -7.985 1.087 9.287 1.00 95.44 115 GLN A CA 1
ATOM 929 C C . GLN A 1 115 ? -8.384 -0.325 9.745 1.00 95.44 115 GLN A C 1
ATOM 931 O O . GLN A 1 115 ? -9.416 -0.488 10.391 1.00 95.44 115 GLN A O 1
ATOM 936 N N . LEU A 1 116 ? -7.595 -1.351 9.414 1.00 95.75 116 LEU A N 1
ATOM 937 C CA . LEU A 1 116 ? -7.865 -2.720 9.859 1.00 95.75 116 LEU A CA 1
ATOM 938 C C . LEU A 1 116 ? -7.738 -2.858 11.377 1.00 95.75 116 LEU A C 1
ATOM 940 O O . LEU A 1 116 ? -8.556 -3.541 11.985 1.00 95.75 116 LEU A O 1
ATOM 944 N N . GLU A 1 117 ? -6.751 -2.201 11.985 1.00 95.62 117 GLU A N 1
ATOM 945 C CA . GLU A 1 117 ? -6.596 -2.166 13.438 1.00 95.62 117 GLU A CA 1
ATOM 946 C C . GLU A 1 117 ? -7.808 -1.505 14.098 1.00 95.62 117 GLU A C 1
ATOM 948 O O . GLU A 1 117 ? -8.392 -2.092 15.006 1.00 95.62 117 GLU A O 1
ATOM 953 N N . GLN A 1 118 ? -8.257 -0.355 13.585 1.00 95.94 118 GLN A N 1
ATOM 954 C CA . GLN A 1 118 ? -9.465 0.310 14.072 1.00 95.94 118 GLN A CA 1
ATOM 955 C C . GLN A 1 118 ? -10.693 -0.613 13.993 1.00 95.94 118 GLN A C 1
ATOM 957 O O . GLN A 1 118 ? -11.374 -0.819 14.995 1.00 95.94 118 GLN A O 1
ATOM 962 N N . LEU A 1 119 ? -10.950 -1.210 12.825 1.00 95.75 119 LEU A N 1
ATOM 963 C CA . LEU A 1 119 ? -12.088 -2.115 12.625 1.00 95.75 119 LEU A CA 1
ATOM 964 C C . LEU A 1 119 ? -12.006 -3.357 13.522 1.00 95.75 119 LEU A C 1
ATOM 966 O O . LEU A 1 119 ? -13.030 -3.864 13.970 1.00 95.75 119 LEU A O 1
ATOM 970 N N . HIS A 1 120 ? -10.800 -3.858 13.793 1.00 95.25 120 HIS A N 1
ATOM 971 C CA . HIS A 1 120 ? -10.609 -4.983 14.701 1.00 95.25 120 HIS A CA 1
ATOM 972 C C . HIS A 1 120 ? -10.923 -4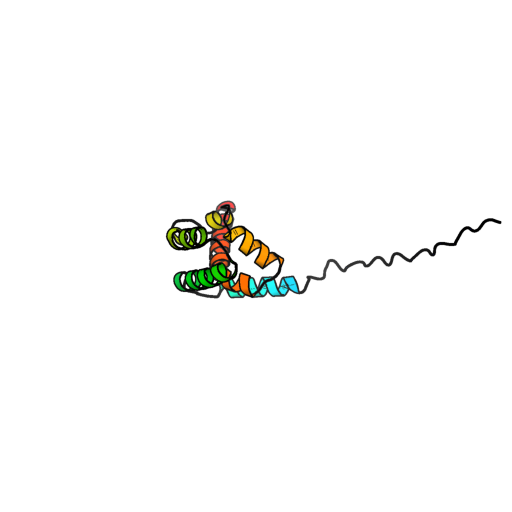.604 16.154 1.00 95.25 120 HIS A C 1
ATOM 974 O O . HIS A 1 120 ? -11.589 -5.370 16.846 1.00 95.25 120 HIS A O 1
ATOM 980 N N . GLN A 1 121 ? -10.503 -3.417 16.603 1.00 95.50 121 GLN A N 1
ATOM 981 C CA . GLN A 1 121 ? -10.850 -2.918 17.938 1.00 95.50 121 GLN A CA 1
ATOM 982 C C . GLN A 1 121 ? -12.364 -2.721 18.094 1.00 95.50 121 GLN A C 1
ATOM 984 O O . GLN A 1 121 ? -12.915 -3.072 19.132 1.00 95.50 121 GLN A O 1
ATOM 989 N N . GLU A 1 122 ? -13.054 -2.244 17.053 1.00 94.56 122 GLU A N 1
ATOM 990 C CA . GLU A 1 122 ? -14.521 -2.115 17.043 1.00 94.56 122 GLU A CA 1
ATOM 991 C C . GLU A 1 122 ? -15.248 -3.464 17.184 1.00 94.56 122 GLU A C 1
ATOM 993 O O . GLU A 1 122 ? -16.355 -3.503 17.707 1.00 94.56 122 GLU A O 1
ATOM 998 N N . GLN A 1 123 ? -14.645 -4.571 16.737 1.00 92.19 123 GLN A N 1
ATOM 999 C CA . GLN A 1 123 ? -15.216 -5.919 16.884 1.00 92.19 123 GLN A CA 1
ATOM 1000 C C . GLN A 1 123 ? -14.986 -6.536 18.269 1.00 92.19 123 GLN A C 1
ATOM 1002 O O . GLN A 1 123 ? -15.673 -7.492 18.628 1.00 92.19 123 GLN A O 1
ATOM 1007 N N . LEU A 1 124 ? -13.981 -6.050 19.002 1.00 89.75 124 LEU A N 1
ATOM 1008 C CA . LEU A 1 124 ? -13.635 -6.520 20.345 1.00 89.75 124 LEU A CA 1
ATOM 1009 C C . LEU A 1 124 ? -14.316 -5.707 21.459 1.00 89.75 124 LEU A C 1
ATOM 1011 O O . LEU A 1 124 ? -14.307 -6.154 22.607 1.00 89.75 124 LEU A O 1
ATOM 1015 N N . ALA A 1 125 ? -14.853 -4.532 21.123 1.00 68.06 125 ALA A N 1
ATOM 1016 C CA . ALA A 1 125 ? -15.619 -3.654 22.008 1.00 68.06 125 ALA A CA 1
ATOM 1017 C C . ALA A 1 125 ? -17.082 -4.105 22.139 1.00 68.06 125 ALA A C 1
ATOM 1019 O O . ALA A 1 125 ? -17.622 -3.975 23.262 1.00 68.06 125 ALA A O 1
#

Foldseek 3Di:
DDDDDPDDPPPPPPPPVPPPDDDVLVVVVVVLLVVLQPDPDDPLVLLVLLLVVCVVVVFDPVLSVVCNVCVVVDALVCVCPDPGPLVVLCVVCSVVVVVVSCVSCSPSSNRNVVVVVVVVVVVVD

InterPro domains:
  IPR018184 Integrin alpha chain, C-terminal cytoplasmic region, conserved site [PS00242] (103-110)

Organism: NCBI:txid392030

pLDDT: mean 85.81, std 16.46, range [33.19, 96.56]

Solvent-accessible surface area (backbone atoms only — not comparable to full-atom values): 7605 Å² total; per-residue (Å²): 141,81,92,73,81,82,75,74,82,72,78,78,74,75,76,72,68,64,83,87,62,78,58,71,67,57,59,54,52,51,54,48,50,54,51,38,64,68,56,88,72,60,62,72,62,42,53,54,52,33,48,57,52,37,57,75,70,69,49,59,66,67,62,53,50,49,47,70,76,40,52,91,80,49,54,51,63,53,54,54,70,42,99,49,69,61,31,58,52,50,55,50,18,63,76,67,64,34,62,69,55,43,63,53,41,26,70,57,52,34,51,32,50,54,51,50,51,52,56,51,51,65,74,75,108

Mean predicted aligned error: 9.32 Å

Radius of gyration: 22.49 Å; Cα contacts (8 Å, |Δi|>4): 51; chains: 1; bounding box: 34×79×40 Å

Sequence (125 aa):
MSFVPKRCTSDAASNEQNTNQLPPAYMYSVIFKDIVLEINDDDAKSLKTLEIYCKKKNIPNAEINELKSKYHQKSPVWWYTCEMFLYGMLNCGLRSLDMEAMSKLGFFIRSLHLQLEQLHQEQLA